Protein AF-A0A849M733-F1 (afdb_monomer)

Radius of gyration: 14.51 Å; Cα contacts (8 Å, |Δi|>4): 109; chains: 1; bounding box: 28×38×34 Å

Secondary structure (DSSP, 8-state):
--HHHHHHHHHHHHHHHHHHH-S-S-HHHHHHHHHHHHHHTT--EEEEEE--EEETTEEE--S-EEEEEETTTEEE----SSS--HHHHHHHHHHHHHH----

Mean predicted aligned error: 3.32 Å

Foldseek 3Di:
DPPVVVVVQLVVLLVVLCVVPPADDDQVVSLVSSVVSCVVVVKDKDAFQFQFDQDPNDGHRPRLTQGIQIPVADGDDTDRDPDDDVVVVVSVVVCCVRSVHDD

Structure (mmCIF, N/CA/C/O backbone):
data_AF-A0A849M733-F1
#
_entry.id   AF-A0A849M733-F1
#
loop_
_atom_site.group_PDB
_atom_site.id
_atom_site.type_symbol
_atom_site.label_atom_id
_atom_site.label_alt_id
_atom_site.label_comp_id
_atom_site.label_asym_id
_atom_site.label_entity_id
_atom_site.label_seq_id
_atom_site.pdbx_PDB_ins_code
_atom_site.Cartn_x
_atom_site.Cartn_y
_atom_site.Cartn_z
_atom_site.occupancy
_atom_site.B_iso_or_equiv
_atom_site.auth_seq_id
_atom_site.auth_comp_id
_atom_site.auth_asym_id
_atom_site.auth_atom_id
_atom_site.pdbx_PDB_model_num
ATOM 1 N N . MET A 1 1 ? -6.040 -18.787 8.367 1.00 62.97 1 MET A N 1
ATOM 2 C CA . MET A 1 1 ? -4.657 -18.569 7.899 1.00 62.97 1 MET A CA 1
ATOM 3 C C . MET A 1 1 ? -3.888 -17.944 9.048 1.00 62.97 1 MET A C 1
ATOM 5 O O . MET A 1 1 ? -4.448 -17.047 9.671 1.00 62.97 1 MET A O 1
ATOM 9 N N . HIS A 1 2 ? -2.700 -18.439 9.406 1.00 86.50 2 HIS A N 1
ATOM 10 C CA . HIS A 1 2 ? -1.893 -17.769 10.428 1.00 86.50 2 HIS A CA 1
ATOM 11 C C . HIS A 1 2 ? -1.338 -16.461 9.842 1.00 86.50 2 HIS A C 1
ATOM 13 O O . HIS A 1 2 ? -1.162 -16.362 8.627 1.00 86.50 2 HIS A O 1
ATOM 19 N N . ILE A 1 3 ? -1.061 -15.451 10.673 1.00 87.38 3 ILE A N 1
ATOM 20 C CA . ILE A 1 3 ? -0.614 -14.132 10.184 1.00 87.38 3 ILE A CA 1
ATOM 21 C C . ILE A 1 3 ? 0.665 -14.220 9.332 1.00 87.38 3 ILE A C 1
ATOM 23 O O . ILE A 1 3 ? 0.795 -13.504 8.344 1.00 87.38 3 ILE A O 1
ATOM 27 N N . ASN A 1 4 ? 1.552 -15.164 9.660 1.00 90.62 4 ASN A N 1
ATOM 28 C CA . ASN A 1 4 ? 2.787 -15.431 8.917 1.00 90.62 4 ASN A CA 1
ATOM 29 C C . ASN A 1 4 ? 2.533 -16.065 7.541 1.00 90.62 4 ASN A C 1
ATOM 31 O O . ASN A 1 4 ? 3.225 -15.748 6.579 1.00 90.62 4 ASN A O 1
ATOM 35 N N . ASP A 1 5 ? 1.530 -16.936 7.420 1.00 94.12 5 ASP A N 1
ATOM 36 C CA . ASP A 1 5 ? 1.185 -17.524 6.121 1.00 94.12 5 ASP A CA 1
ATOM 37 C C . ASP A 1 5 ? 0.563 -16.454 5.215 1.00 94.12 5 ASP A C 1
ATOM 39 O O . ASP A 1 5 ? 0.824 -16.397 4.010 1.00 94.12 5 ASP A O 1
ATOM 43 N N . LEU A 1 6 ? -0.265 -15.586 5.814 1.00 95.56 6 LEU A N 1
ATOM 44 C CA . LEU A 1 6 ? -0.895 -14.469 5.123 1.00 95.56 6 LEU A CA 1
ATOM 45 C C . LEU A 1 6 ? 0.157 -13.474 4.629 1.00 95.56 6 LEU A C 1
ATOM 47 O O . LEU A 1 6 ? 0.118 -13.101 3.459 1.00 95.56 6 LEU A O 1
ATOM 51 N N . SER A 1 7 ? 1.124 -13.094 5.470 1.00 95.50 7 SER A N 1
ATOM 52 C CA . SER A 1 7 ? 2.221 -12.211 5.060 1.00 95.50 7 SER A CA 1
ATOM 53 C C . SER A 1 7 ? 3.074 -12.829 3.951 1.00 95.50 7 SER A C 1
ATOM 55 O O . SER A 1 7 ? 3.371 -12.140 2.977 1.00 95.50 7 SER A O 1
ATOM 57 N N . GLY A 1 8 ? 3.370 -14.132 4.021 1.00 97.38 8 GLY A N 1
ATOM 58 C CA . GLY A 1 8 ? 4.039 -14.857 2.937 1.00 97.38 8 GLY A CA 1
ATOM 59 C C . GLY A 1 8 ? 3.280 -14.752 1.6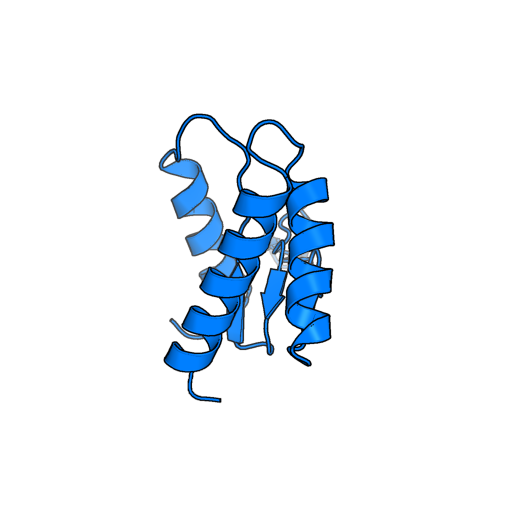12 1.00 97.38 8 GLY A C 1
ATOM 60 O O . GLY A 1 8 ? 3.843 -14.341 0.601 1.00 97.38 8 GLY A O 1
ATOM 61 N N . SER A 1 9 ? 1.966 -14.994 1.629 1.00 97.75 9 SER A N 1
ATOM 62 C CA . SER A 1 9 ? 1.130 -14.882 0.422 1.00 97.75 9 SER A CA 1
ATOM 63 C C . SER A 1 9 ? 1.066 -13.462 -0.146 1.00 97.75 9 SER A C 1
ATOM 65 O O . SER A 1 9 ? 0.968 -13.287 -1.364 1.00 97.75 9 SER A O 1
ATOM 67 N N . ILE A 1 10 ? 1.122 -12.441 0.713 1.00 98.12 10 ILE A N 1
ATOM 68 C CA . ILE A 1 10 ? 1.181 -11.035 0.296 1.00 98.12 10 ILE A CA 1
ATOM 69 C C . ILE A 1 10 ? 2.505 -10.740 -0.406 1.00 98.12 10 ILE A C 1
ATOM 71 O O . ILE A 1 10 ? 2.497 -10.175 -1.500 1.00 98.12 10 ILE A O 1
ATOM 75 N N . ILE A 1 11 ? 3.623 -11.161 0.188 1.00 98.12 11 ILE A N 1
ATOM 76 C CA . ILE A 1 11 ? 4.964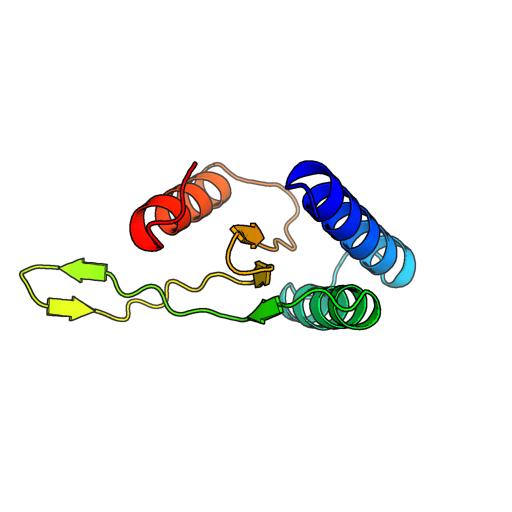 -10.971 -0.374 1.00 98.12 11 ILE A CA 1
ATOM 77 C C . ILE A 1 11 ? 5.081 -11.682 -1.724 1.00 98.12 11 ILE A C 1
ATOM 79 O O . ILE A 1 11 ? 5.507 -11.064 -2.698 1.00 98.12 11 ILE A O 1
ATOM 83 N N . ASP A 1 12 ? 4.625 -12.932 -1.823 1.00 98.31 12 ASP A N 1
ATOM 84 C CA . ASP A 1 12 ? 4.635 -13.692 -3.078 1.00 98.31 12 ASP A CA 1
ATOM 85 C C . ASP A 1 12 ? 3.803 -13.007 -4.171 1.00 98.31 12 ASP A C 1
ATOM 87 O O . ASP A 1 12 ? 4.193 -12.973 -5.342 1.00 98.31 12 ASP A O 1
ATOM 91 N N . SER A 1 13 ? 2.655 -12.434 -3.796 1.00 98.44 13 SER A N 1
ATOM 92 C CA . SER A 1 13 ? 1.798 -11.674 -4.713 1.00 98.44 13 SER A CA 1
ATOM 93 C C . SER A 1 13 ? 2.501 -10.408 -5.206 1.00 98.44 13 SER A C 1
ATOM 95 O O . SER A 1 13 ? 2.542 -10.159 -6.410 1.00 98.44 13 SER A O 1
ATOM 97 N N . ALA A 1 14 ? 3.106 -9.636 -4.301 1.00 98.19 14 ALA A N 1
ATOM 98 C CA . ALA A 1 14 ? 3.843 -8.421 -4.643 1.00 98.19 14 ALA A CA 1
ATOM 99 C C . ALA A 1 14 ? 5.067 -8.722 -5.522 1.00 98.19 14 ALA A C 1
ATOM 101 O O . ALA A 1 14 ? 5.302 -8.038 -6.520 1.00 98.19 14 ALA A O 1
ATOM 102 N N . PHE A 1 15 ? 5.802 -9.793 -5.212 1.00 98.12 15 PHE A N 1
ATOM 103 C CA . PHE A 1 15 ? 6.934 -10.241 -6.015 1.00 98.12 15 PHE A CA 1
ATOM 104 C C . PHE A 1 15 ? 6.499 -10.667 -7.419 1.00 98.12 15 PHE A C 1
ATOM 106 O O . PHE A 1 15 ? 7.153 -10.314 -8.400 1.00 98.12 15 PHE A O 1
ATOM 113 N N . HIS A 1 16 ? 5.373 -11.377 -7.546 1.00 98.50 16 HIS A N 1
ATOM 114 C CA . HIS A 1 16 ? 4.822 -11.747 -8.848 1.00 98.50 16 HIS A CA 1
ATOM 115 C C . HIS A 1 16 ? 4.463 -10.520 -9.699 1.00 98.50 16 HIS A C 1
ATOM 117 O O . HIS A 1 16 ? 4.811 -10.475 -10.882 1.00 98.50 16 HIS A O 1
ATOM 123 N N . VAL A 1 17 ? 3.820 -9.511 -9.098 1.00 98.44 17 VAL A N 1
ATOM 124 C CA . VAL A 1 17 ? 3.506 -8.240 -9.769 1.00 98.44 17 VAL A CA 1
ATOM 125 C C . VAL A 1 17 ? 4.787 -7.549 -10.235 1.00 98.44 17 VAL A C 1
ATOM 127 O O . VAL A 1 17 ? 4.905 -7.218 -11.414 1.00 98.44 17 VAL A O 1
ATOM 130 N N . HIS A 1 18 ? 5.775 -7.392 -9.349 1.00 97.56 18 HIS A N 1
ATOM 131 C CA . HIS A 1 18 ? 7.036 -6.734 -9.689 1.00 97.56 18 HIS A CA 1
ATOM 132 C C . HIS A 1 18 ? 7.806 -7.479 -10.787 1.00 97.56 18 HIS A C 1
ATOM 134 O O . HIS A 1 18 ? 8.273 -6.862 -11.739 1.00 97.56 18 HIS A O 1
ATOM 140 N N . LYS A 1 19 ? 7.884 -8.813 -10.711 1.00 98.25 19 LYS A N 1
ATOM 141 C CA . LYS A 1 19 ? 8.530 -9.644 -11.736 1.00 98.25 19 LYS A CA 1
ATOM 142 C C . LYS A 1 19 ? 7.860 -9.508 -13.107 1.00 98.25 19 LYS A C 1
ATOM 144 O O . LYS A 1 19 ? 8.538 -9.627 -14.122 1.00 98.25 19 LYS A O 1
ATOM 149 N N . SER A 1 20 ? 6.546 -9.294 -13.133 1.00 98.25 20 SER A N 1
ATOM 150 C CA . SER A 1 20 ? 5.772 -9.211 -14.375 1.00 98.25 20 SER A CA 1
ATOM 151 C C . SER A 1 20 ? 5.822 -7.824 -15.017 1.00 98.25 20 SER A C 1
ATOM 153 O O . SER A 1 20 ? 5.826 -7.729 -16.240 1.00 98.25 20 SER A O 1
ATOM 155 N N . LEU A 1 21 ? 5.842 -6.760 -14.211 1.00 97.81 21 LEU A N 1
ATOM 156 C CA . LEU A 1 21 ? 5.728 -5.378 -14.692 1.00 97.81 21 LEU A CA 1
ATOM 157 C C . LEU A 1 21 ? 7.052 -4.606 -14.698 1.00 97.81 21 LEU A C 1
ATOM 159 O O . LEU A 1 21 ? 7.190 -3.643 -15.449 1.00 97.81 21 LEU A O 1
ATOM 163 N N . GLY A 1 22 ? 8.019 -5.017 -13.878 1.00 96.94 22 GLY A N 1
ATOM 164 C CA . GLY A 1 22 ? 9.231 -4.246 -13.623 1.00 96.94 22 GLY A CA 1
ATOM 165 C C . GLY A 1 22 ? 8.972 -2.959 -12.821 1.00 96.94 22 GLY A C 1
ATOM 166 O O . GLY A 1 22 ? 7.848 -2.715 -12.382 1.00 96.94 22 GLY A O 1
ATOM 167 N N . PRO A 1 23 ? 10.023 -2.156 -12.570 1.00 95.81 23 PRO A N 1
ATOM 168 C CA . PRO A 1 23 ? 9.930 -0.865 -11.885 1.00 95.81 23 PRO A CA 1
ATOM 169 C C . PRO A 1 23 ? 9.448 0.272 -12.813 1.00 95.81 23 PRO A C 1
ATOM 171 O O . PRO A 1 23 ? 9.414 0.126 -14.031 1.00 95.81 23 PRO A O 1
ATOM 174 N N . GLY A 1 24 ? 9.152 1.447 -12.238 1.00 94.62 24 GLY A N 1
ATOM 175 C CA . GLY A 1 24 ? 8.899 2.695 -12.986 1.00 94.62 24 GLY A CA 1
ATOM 176 C C . GLY A 1 24 ? 7.428 3.082 -13.178 1.00 94.62 24 GLY A C 1
ATOM 177 O O . GLY A 1 24 ? 7.142 4.136 -13.742 1.00 94.62 24 GLY A O 1
ATOM 178 N N . LEU A 1 25 ? 6.492 2.262 -12.697 1.00 96.94 25 LEU A N 1
ATOM 179 C CA . LEU A 1 25 ? 5.057 2.548 -12.748 1.00 96.94 25 LEU A CA 1
ATOM 180 C C . LEU A 1 25 ? 4.577 3.361 -11.538 1.00 96.94 25 LEU A C 1
ATOM 182 O O . LEU A 1 25 ? 5.250 3.441 -10.508 1.00 96.94 25 LEU A O 1
ATOM 186 N N . LEU A 1 26 ? 3.383 3.942 -11.659 1.00 97.31 26 LEU A N 1
ATOM 187 C CA . LEU A 1 26 ? 2.710 4.633 -10.559 1.00 97.31 26 LEU A CA 1
ATOM 188 C C . LEU A 1 26 ? 2.295 3.644 -9.460 1.00 97.31 26 LEU A C 1
ATOM 190 O O . LEU A 1 26 ? 1.927 2.504 -9.751 1.00 97.31 26 LEU A O 1
ATOM 194 N N . GLU A 1 27 ? 2.267 4.105 -8.208 1.00 96.62 27 GLU A N 1
ATOM 195 C CA . GLU A 1 27 ? 1.801 3.320 -7.048 1.00 96.62 27 GLU A CA 1
ATOM 196 C C . GLU A 1 27 ? 0.413 2.715 -7.280 1.00 96.62 27 GLU A C 1
ATOM 198 O O . GLU A 1 27 ? 0.211 1.524 -7.052 1.00 96.62 27 GLU A O 1
ATOM 203 N N . SER A 1 28 ? -0.504 3.491 -7.863 1.00 97.12 28 SER A N 1
ATOM 204 C CA . SER A 1 28 ? -1.860 3.047 -8.208 1.00 97.12 28 SER A CA 1
ATOM 205 C C . SER A 1 28 ? -1.894 1.862 -9.180 1.00 97.12 28 SER A C 1
ATOM 207 O O . SER A 1 28 ? -2.824 1.056 -9.148 1.00 97.12 28 SER A O 1
ATOM 209 N N . THR A 1 29 ? -0.874 1.716 -10.032 1.00 97.88 29 THR A N 1
ATOM 210 C CA . THR A 1 29 ? -0.766 0.562 -10.933 1.00 97.88 29 THR A CA 1
ATOM 211 C C . THR A 1 29 ? -0.398 -0.692 -10.147 1.00 97.88 29 THR A C 1
ATOM 213 O O . THR A 1 29 ? -1.054 -1.724 -10.295 1.00 97.88 29 THR A O 1
ATOM 216 N N . TYR A 1 30 ? 0.593 -0.601 -9.256 1.00 98.31 30 TYR A N 1
ATOM 217 C CA . TYR A 1 30 ? 0.953 -1.720 -8.384 1.00 98.31 30 TYR A CA 1
ATOM 218 C C . TYR A 1 30 ? -0.176 -2.083 -7.418 1.00 98.31 30 TYR A C 1
ATOM 220 O O . TYR A 1 30 ? -0.404 -3.268 -7.193 1.00 98.31 30 TYR A O 1
ATOM 228 N N . GLU A 1 31 ? -0.921 -1.100 -6.906 1.00 98.38 31 GLU A N 1
ATOM 229 C CA . GLU A 1 31 ? -2.094 -1.319 -6.053 1.00 98.38 31 GLU A CA 1
ATOM 230 C C . GLU A 1 31 ? -3.155 -2.162 -6.760 1.00 98.38 31 GLU A C 1
ATOM 232 O O . GLU A 1 31 ? -3.583 -3.202 -6.246 1.00 98.38 31 GLU A O 1
ATOM 237 N N . ALA A 1 32 ? -3.550 -1.746 -7.967 1.00 98.25 32 ALA A N 1
ATOM 238 C CA . ALA A 1 32 ? -4.555 -2.447 -8.752 1.00 98.25 32 ALA A CA 1
ATOM 239 C C . ALA A 1 32 ? -4.128 -3.893 -9.056 1.00 98.25 32 ALA A C 1
ATOM 241 O O . ALA A 1 32 ? -4.921 -4.828 -8.900 1.00 98.25 32 ALA A O 1
ATOM 242 N N . CYS A 1 33 ? -2.863 -4.094 -9.436 1.00 98.44 33 CYS A N 1
ATOM 243 C CA . CYS A 1 33 ? -2.323 -5.417 -9.738 1.00 98.44 33 CYS A CA 1
ATOM 244 C C . CYS A 1 33 ? -2.191 -6.303 -8.493 1.00 98.44 33 CYS A C 1
ATOM 246 O O . CYS A 1 33 ? -2.558 -7.478 -8.539 1.00 98.44 33 CYS A O 1
ATOM 248 N N . LEU A 1 34 ? -1.718 -5.757 -7.369 1.00 98.62 34 LEU A N 1
ATOM 249 C CA . LEU A 1 34 ? -1.578 -6.508 -6.123 1.00 98.62 34 LEU A CA 1
ATOM 250 C C . LEU A 1 34 ? -2.943 -6.935 -5.580 1.00 98.62 34 LEU A C 1
ATOM 252 O O . LEU A 1 34 ? -3.109 -8.090 -5.186 1.00 98.62 34 LEU A O 1
ATOM 256 N N . LYS A 1 35 ? -3.949 -6.053 -5.630 1.00 98.50 35 LYS A N 1
ATOM 257 C CA . LYS A 1 35 ? -5.331 -6.422 -5.300 1.00 98.50 35 LYS A CA 1
ATOM 258 C C . LYS A 1 35 ? -5.805 -7.603 -6.139 1.00 98.50 35 LYS A C 1
ATOM 260 O O . LYS A 1 35 ? -6.346 -8.556 -5.583 1.00 98.50 35 LYS A O 1
ATOM 265 N N . TYR A 1 36 ? -5.612 -7.548 -7.455 1.00 98.50 36 TYR A N 1
ATOM 266 C CA . TYR A 1 36 ? -6.025 -8.625 -8.353 1.00 98.50 36 TYR A CA 1
ATOM 267 C C . TYR A 1 36 ? -5.343 -9.959 -8.002 1.00 98.50 36 TYR A C 1
ATOM 269 O O . TYR A 1 36 ? -6.007 -10.991 -7.890 1.00 98.50 36 TYR A O 1
ATOM 277 N N . GLU A 1 37 ? -4.034 -9.938 -7.748 1.00 98.50 37 GLU A N 1
ATOM 278 C CA . GLU A 1 37 ? -3.264 -11.126 -7.371 1.00 98.50 37 GLU A CA 1
ATOM 279 C C . GLU A 1 37 ? -3.698 -11.727 -6.026 1.00 98.50 37 GLU A C 1
ATOM 281 O O . GLU A 1 37 ? -3.804 -12.951 -5.891 1.00 98.50 37 GLU A O 1
ATOM 286 N N . LEU A 1 38 ? -4.013 -10.890 -5.041 1.00 98.38 38 LEU A N 1
ATOM 287 C CA . LEU A 1 38 ? -4.538 -11.334 -3.750 1.00 98.38 38 LEU A CA 1
ATOM 288 C C . LEU A 1 38 ? -5.961 -11.899 -3.879 1.00 98.38 38 LEU A C 1
ATOM 290 O O . LEU A 1 38 ? -6.268 -12.955 -3.322 1.00 98.38 38 LEU A O 1
ATOM 294 N N . GLN A 1 39 ? -6.820 -11.268 -4.683 1.00 97.81 39 GLN A N 1
ATOM 295 C CA . GLN A 1 39 ? -8.183 -11.748 -4.923 1.00 97.81 39 GLN A CA 1
ATOM 296 C C . GLN A 1 39 ? -8.210 -13.099 -5.647 1.00 97.81 39 GLN A C 1
ATOM 298 O O . GLN A 1 39 ? -9.022 -13.958 -5.299 1.00 97.81 39 GLN A O 1
ATOM 303 N N . LYS A 1 40 ? -7.288 -13.347 -6.588 1.00 97.94 40 LYS A N 1
ATOM 304 C CA . LYS A 1 40 ? -7.108 -14.674 -7.209 1.00 97.94 40 LYS A CA 1
ATOM 305 C C . LYS A 1 40 ? -6.794 -15.765 -6.187 1.00 97.94 40 LYS A C 1
ATOM 307 O O . LYS A 1 40 ? -7.227 -16.903 -6.350 1.00 97.94 40 LYS A O 1
ATOM 312 N N . ARG A 1 41 ? -6.087 -15.410 -5.113 1.00 96.56 41 ARG A N 1
ATOM 313 C CA . ARG A 1 41 ? -5.787 -16.288 -3.970 1.00 96.56 41 ARG A CA 1
ATOM 314 C C . ARG A 1 41 ? -6.931 -16.354 -2.948 1.00 96.56 41 ARG A C 1
ATOM 316 O O . ARG A 1 41 ? -6.768 -16.967 -1.900 1.00 96.56 41 ARG A O 1
ATOM 323 N N . LYS A 1 42 ? -8.094 -15.760 -3.256 1.00 97.38 42 LYS A N 1
ATOM 324 C CA . LYS A 1 42 ? -9.274 -15.644 -2.380 1.00 97.38 42 LYS A CA 1
ATOM 325 C C . LYS A 1 42 ? -8.991 -14.903 -1.068 1.00 97.38 42 LYS A C 1
ATOM 327 O O . LYS A 1 42 ? -9.688 -15.124 -0.085 1.00 97.38 42 LYS A O 1
ATOM 332 N N . ILE A 1 43 ? -7.992 -14.022 -1.070 1.00 97.81 43 ILE A N 1
ATOM 333 C CA . ILE A 1 43 ? -7.659 -13.166 0.066 1.00 97.81 43 ILE A CA 1
ATOM 334 C C . ILE A 1 43 ? -8.501 -11.891 -0.030 1.00 97.81 43 ILE A C 1
ATOM 336 O O . ILE A 1 43 ? -8.544 -11.230 -1.073 1.00 97.81 43 ILE A O 1
ATOM 340 N N . LYS A 1 44 ? -9.183 -11.533 1.059 1.00 97.62 44 LYS A N 1
ATOM 341 C CA . LYS A 1 44 ? -9.976 -10.309 1.151 1.00 97.62 44 LYS A CA 1
ATOM 342 C C . LYS A 1 44 ? -9.057 -9.093 1.239 1.00 97.62 44 LYS A C 1
ATOM 344 O O . LYS A 1 44 ? -8.230 -8.994 2.143 1.00 97.62 44 LYS A O 1
ATOM 349 N N . VAL A 1 45 ? -9.270 -8.130 0.345 1.00 97.94 45 VAL A N 1
ATOM 350 C CA . VAL A 1 45 ? -8.526 -6.865 0.302 1.00 97.94 45 VAL A CA 1
ATOM 351 C C . VAL A 1 45 ? -9.504 -5.705 0.205 1.00 97.94 45 VAL A C 1
ATOM 353 O O . VAL A 1 45 ? -10.371 -5.684 -0.672 1.00 97.94 45 VAL A O 1
ATOM 356 N N . LEU A 1 46 ? -9.351 -4.738 1.099 1.00 97.38 46 LEU A N 1
ATOM 357 C CA . LEU A 1 46 ? -9.997 -3.435 1.023 1.00 97.38 46 LEU A CA 1
ATOM 358 C C . LEU A 1 46 ? -8.959 -2.405 0.579 1.00 97.38 46 LEU A C 1
ATOM 360 O O . LEU A 1 46 ? -7.826 -2.467 1.046 1.00 97.38 46 LEU A O 1
ATOM 364 N N . LEU A 1 47 ? -9.345 -1.490 -0.311 1.00 97.31 47 LEU A N 1
ATOM 365 C CA . LEU A 1 47 ? -8.457 -0.436 -0.805 1.00 97.31 47 LEU A CA 1
ATOM 366 C C . LEU A 1 47 ? -8.825 0.928 -0.244 1.00 97.31 47 LEU A C 1
ATOM 368 O O . LEU A 1 47 ? -10.010 1.186 -0.013 1.00 97.31 47 LEU A O 1
ATOM 372 N N . GLN A 1 48 ? -7.821 1.797 -0.129 1.00 95.62 48 GLN A N 1
ATOM 373 C CA . GLN A 1 48 ? -7.975 3.239 0.079 1.00 95.62 48 GLN A CA 1
ATOM 374 C C . GLN A 1 48 ? -8.906 3.567 1.259 1.00 95.62 48 GLN A C 1
ATOM 376 O O . GLN A 1 48 ? -9.834 4.376 1.166 1.00 95.62 48 GLN A O 1
ATOM 381 N N . ILE A 1 49 ? -8.679 2.902 2.396 1.00 95.38 49 ILE A N 1
ATOM 382 C CA . ILE A 1 49 ? -9.542 3.018 3.575 1.00 95.38 49 ILE A CA 1
ATOM 383 C C . ILE A 1 49 ? -9.259 4.332 4.300 1.00 95.38 49 ILE A C 1
ATOM 385 O O . ILE A 1 49 ? -8.147 4.563 4.772 1.00 95.38 49 ILE A O 1
ATOM 389 N N . SER A 1 50 ? -10.286 5.183 4.401 1.00 94.06 50 SER A N 1
ATOM 390 C CA . SER A 1 50 ? -10.216 6.477 5.091 1.00 94.06 50 SER A CA 1
ATOM 391 C C . SER A 1 50 ? -9.933 6.323 6.584 1.00 94.06 50 SER A C 1
ATOM 393 O O . SER A 1 50 ? -10.632 5.597 7.294 1.00 94.06 50 SER A O 1
ATOM 395 N N . LEU A 1 51 ? -8.914 7.047 7.052 1.00 92.94 51 LEU A N 1
ATOM 396 C CA . LEU A 1 51 ? -8.552 7.183 8.457 1.00 92.94 51 LEU A CA 1
ATOM 397 C C . LEU A 1 51 ? -8.757 8.637 8.909 1.00 92.94 51 LEU A C 1
ATOM 399 O O . LEU A 1 51 ? -7.825 9.442 8.848 1.00 92.94 51 LEU A O 1
ATOM 403 N N . PRO A 1 52 ? -9.966 9.005 9.366 1.00 92.31 52 PRO A N 1
ATOM 404 C CA . PRO A 1 52 ? -10.204 10.341 9.889 1.00 92.31 52 PRO A CA 1
ATOM 405 C C . PRO A 1 52 ? -9.418 10.570 11.185 1.00 92.31 52 PRO A C 1
ATOM 407 O O . PRO A 1 52 ? -9.282 9.676 12.025 1.00 92.31 52 PRO A O 1
ATOM 410 N N . VAL 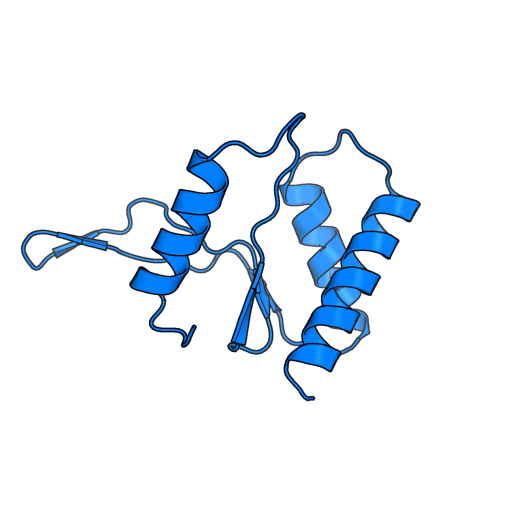A 1 53 ? -8.950 11.799 11.373 1.00 91.69 53 VAL A N 1
ATOM 411 C CA . VAL A 1 53 ? -8.279 12.243 12.598 1.00 91.69 53 VAL A CA 1
ATOM 412 C C . VAL A 1 53 ? -9.299 12.918 13.502 1.00 91.69 53 VAL A C 1
ATOM 414 O O . VAL A 1 53 ? -10.126 13.696 13.036 1.00 91.69 53 VAL A O 1
ATOM 417 N N . ASN A 1 54 ? -9.241 12.637 14.803 1.00 89.94 54 ASN A N 1
ATOM 418 C CA . ASN A 1 54 ? -9.988 13.421 15.781 1.00 89.94 54 ASN A CA 1
ATOM 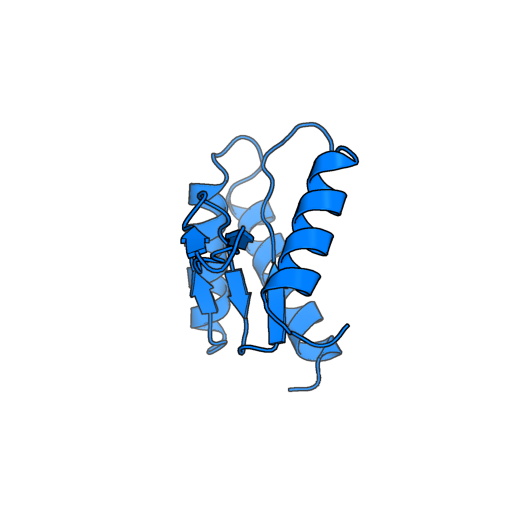419 C C . ASN A 1 54 ? -9.138 14.629 16.180 1.00 89.94 54 ASN A C 1
ATOM 421 O O . ASN A 1 54 ? -8.074 14.458 16.774 1.00 89.94 54 ASN A O 1
ATOM 425 N N . TYR A 1 55 ? -9.611 15.827 15.863 1.00 93.31 55 TYR A N 1
ATOM 426 C CA . TYR A 1 55 ? -8.981 17.086 16.237 1.00 93.31 55 TYR A CA 1
ATOM 427 C C . TYR A 1 55 ? -10.037 17.987 16.869 1.00 93.31 55 TYR A C 1
ATOM 429 O O . TYR A 1 55 ? -11.051 18.269 16.241 1.00 93.31 55 TYR A O 1
ATOM 437 N N . ASP A 1 56 ? -9.818 18.379 18.124 1.00 94.38 56 ASP A N 1
ATOM 438 C CA . ASP A 1 56 ? -10.741 19.230 18.889 1.00 94.38 56 ASP A CA 1
ATOM 439 C C . ASP A 1 56 ? -12.203 18.728 18.887 1.00 94.38 56 ASP A C 1
ATOM 441 O O . ASP A 1 56 ? -13.156 19.440 18.586 1.00 94.38 56 ASP A O 1
ATOM 445 N N . GLY A 1 57 ? -12.385 17.423 19.121 1.00 93.12 57 GLY A N 1
ATOM 446 C CA . GLY A 1 57 ? -13.704 16.776 19.099 1.00 93.12 57 GLY A CA 1
ATOM 447 C C . GLY A 1 57 ? -14.320 16.593 17.703 1.00 93.12 57 GLY A C 1
ATOM 448 O O . GLY A 1 57 ? -15.300 15.857 17.571 1.00 93.12 57 GLY A O 1
ATOM 449 N N . LEU A 1 58 ? -13.734 17.173 16.653 1.00 95.31 58 LEU A N 1
ATOM 450 C CA . LEU A 1 58 ? -14.176 17.017 15.272 1.00 95.31 58 LEU A CA 1
ATOM 451 C C . LEU A 1 58 ? -13.453 15.850 14.586 1.00 95.31 58 LEU A C 1
ATOM 453 O O . LEU A 1 58 ? -12.230 15.722 14.647 1.00 95.31 58 LEU A O 1
ATOM 457 N N . LYS A 1 59 ? -14.215 15.011 13.876 1.00 92.94 59 LYS A N 1
ATOM 458 C CA . LYS A 1 59 ? -13.660 14.023 12.942 1.00 92.94 59 LYS A CA 1
ATOM 459 C C . LYS A 1 59 ? -13.327 14.707 11.622 1.00 92.94 59 LYS A C 1
ATOM 461 O O . LYS A 1 59 ? -14.232 15.088 10.886 1.00 92.94 59 LYS A O 1
ATOM 466 N N . ILE A 1 60 ? -12.041 14.823 11.323 1.00 94.06 60 ILE A N 1
ATOM 467 C CA . ILE A 1 60 ? -11.530 15.449 10.107 1.00 94.06 60 ILE A CA 1
ATOM 468 C C . ILE A 1 60 ? -11.039 14.362 9.154 1.00 94.06 60 ILE A C 1
ATOM 470 O O . ILE A 1 60 ? -10.113 13.612 9.473 1.00 94.06 6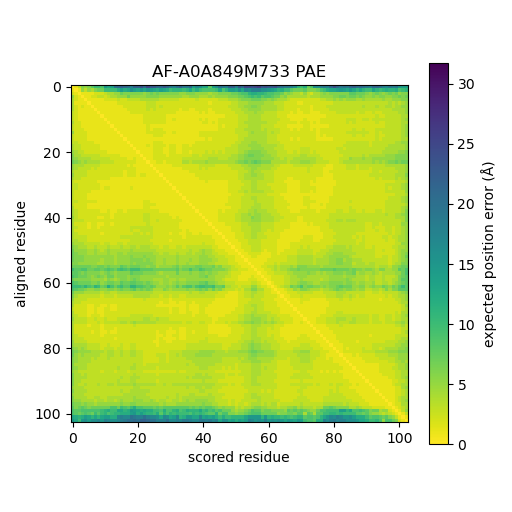0 ILE A O 1
ATOM 474 N N . ASP A 1 61 ? -11.629 14.299 7.961 1.00 91.50 61 ASP A N 1
ATOM 475 C CA . ASP A 1 61 ? -11.092 13.497 6.863 1.00 91.50 61 ASP A CA 1
ATOM 476 C C . ASP A 1 61 ? -9.954 14.263 6.168 1.00 91.50 61 ASP A C 1
ATOM 478 O O . ASP A 1 61 ? -10.157 14.972 5.187 1.00 91.50 61 ASP A O 1
ATOM 482 N N . ALA A 1 62 ? -8.749 14.158 6.733 1.00 87.81 62 ALA A N 1
ATOM 483 C CA . ALA A 1 62 ? -7.555 14.879 6.284 1.00 87.81 62 ALA A CA 1
ATOM 484 C C . ALA A 1 62 ? -6.756 14.137 5.192 1.00 87.81 62 ALA A C 1
ATOM 486 O O . ALA A 1 62 ? -5.580 14.425 4.985 1.00 87.81 62 ALA A O 1
ATOM 487 N N . GLY A 1 63 ? -7.365 13.156 4.517 1.00 86.12 63 GLY A N 1
ATOM 488 C CA . GLY A 1 63 ? -6.735 12.453 3.394 1.00 86.12 63 GLY A CA 1
ATOM 489 C C . GLY A 1 63 ? -5.816 11.286 3.766 1.00 86.12 63 GLY A C 1
ATOM 490 O O . GLY A 1 63 ? -5.209 10.699 2.878 1.00 86.12 63 GLY A O 1
ATOM 491 N N . TYR A 1 64 ? -5.735 10.882 5.038 1.00 91.38 64 TYR A N 1
ATOM 492 C CA . TYR A 1 64 ? -5.043 9.641 5.399 1.00 91.38 64 TYR A CA 1
ATOM 493 C C . TYR A 1 64 ? -5.813 8.431 4.862 1.00 91.38 64 TYR A C 1
ATOM 495 O O . TYR A 1 64 ? -7.003 8.256 5.157 1.00 91.38 64 TYR A O 1
ATOM 503 N N . ARG A 1 65 ? -5.138 7.606 4.062 1.00 94.25 65 ARG A N 1
ATOM 504 C CA . ARG A 1 65 ? -5.701 6.420 3.422 1.00 94.25 65 ARG A CA 1
ATOM 505 C C . ARG A 1 65 ? -4.754 5.252 3.628 1.00 94.25 65 ARG A C 1
ATOM 507 O O . ARG A 1 65 ? -3.574 5.376 3.352 1.00 94.25 65 ARG A O 1
ATOM 514 N N . ILE A 1 66 ? -5.277 4.139 4.126 1.00 95.25 66 ILE A N 1
ATOM 515 C CA . ILE A 1 66 ? -4.569 2.862 4.031 1.00 95.25 66 ILE A CA 1
ATOM 516 C C . ILE A 1 66 ? -4.707 2.386 2.590 1.00 95.25 66 ILE A C 1
ATOM 518 O O . ILE A 1 66 ? -5.845 2.173 2.158 1.00 95.25 66 ILE A O 1
ATOM 522 N N . ASP A 1 67 ? -3.590 2.172 1.896 1.00 96.44 67 ASP A N 1
ATOM 523 C CA . ASP A 1 67 ? -3.607 1.646 0.528 1.00 96.44 67 ASP A CA 1
ATOM 524 C C . ASP A 1 67 ? -4.325 0.296 0.477 1.00 96.44 67 ASP A C 1
ATOM 526 O O . ASP A 1 67 ? -5.353 0.165 -0.184 1.00 96.44 67 ASP A O 1
ATOM 530 N N . LEU A 1 68 ? -3.846 -0.697 1.237 1.00 97.50 68 LEU A N 1
ATOM 531 C CA . LEU A 1 68 ? -4.475 -2.014 1.342 1.00 97.50 68 LEU A CA 1
ATOM 532 C C . LEU A 1 68 ? -4.684 -2.422 2.804 1.00 97.50 68 LEU A C 1
ATOM 534 O O . LEU A 1 68 ? -3.745 -2.463 3.600 1.00 97.50 68 LEU A O 1
ATOM 538 N N . LEU A 1 69 ? -5.908 -2.835 3.132 1.00 96.25 69 LEU A N 1
ATOM 539 C CA . LEU A 1 69 ? -6.230 -3.564 4.358 1.00 96.25 69 LEU A CA 1
ATOM 540 C C . LEU A 1 69 ? -6.628 -5.001 4.009 1.00 96.25 69 LEU A C 1
ATOM 542 O O . LEU A 1 69 ? -7.677 -5.248 3.406 1.00 96.25 69 LEU A O 1
ATOM 546 N N . ILE A 1 70 ? -5.782 -5.950 4.400 1.00 96.75 70 ILE A N 1
ATOM 547 C CA . ILE A 1 70 ? -5.866 -7.359 4.017 1.00 96.75 70 ILE A CA 1
ATOM 548 C C . ILE A 1 70 ? -6.407 -8.181 5.185 1.00 96.75 70 ILE A C 1
ATOM 550 O O . ILE A 1 70 ? -5.890 -8.099 6.299 1.00 96.75 70 ILE A O 1
ATOM 554 N N . GLU A 1 71 ? -7.476 -8.943 4.934 1.00 95.50 71 GLU A N 1
ATOM 555 C CA . GLU A 1 71 ? -8.201 -9.766 5.922 1.00 95.50 71 GLU A CA 1
ATOM 556 C C . GLU A 1 71 ? -8.587 -9.022 7.214 1.00 95.50 71 GLU A C 1
ATOM 558 O O . GLU A 1 71 ? -8.762 -9.627 8.265 1.00 95.50 71 GLU A O 1
ATOM 563 N N . ASN A 1 72 ? -8.729 -7.693 7.154 1.00 92.38 72 ASN A N 1
ATOM 564 C CA . ASN A 1 72 ? -8.914 -6.829 8.326 1.00 92.38 72 ASN A CA 1
ATOM 565 C C . ASN A 1 72 ? -7.796 -6.980 9.390 1.00 92.38 72 ASN A C 1
ATOM 567 O O . ASN A 1 72 ? -8.032 -6.710 10.568 1.00 92.38 72 ASN A O 1
ATOM 571 N N . MET A 1 73 ? -6.601 -7.424 8.990 1.00 91.75 73 MET A N 1
ATOM 572 C CA . MET A 1 73 ? -5.491 -7.765 9.888 1.00 91.75 73 MET A CA 1
ATOM 573 C C . MET A 1 73 ? -4.174 -7.090 9.508 1.00 91.75 73 MET A C 1
ATOM 575 O O . MET A 1 73 ? -3.459 -6.640 10.396 1.00 91.75 73 MET A O 1
ATOM 579 N N . ILE A 1 74 ? -3.841 -7.022 8.215 1.00 94.31 74 ILE A N 1
ATOM 580 C CA . ILE A 1 74 ? -2.550 -6.506 7.742 1.00 94.31 74 ILE A CA 1
ATOM 581 C C . ILE A 1 74 ? -2.775 -5.236 6.926 1.00 94.31 74 ILE A C 1
ATOM 583 O O . ILE A 1 74 ? -3.539 -5.242 5.962 1.00 94.31 74 ILE A O 1
ATOM 587 N N . ILE A 1 75 ? -2.085 -4.163 7.308 1.00 94.94 75 ILE A N 1
ATOM 588 C CA . ILE A 1 75 ? -1.953 -2.949 6.500 1.00 94.94 75 ILE A CA 1
ATOM 589 C C . ILE A 1 75 ? -0.756 -3.127 5.568 1.00 94.94 75 ILE A C 1
ATOM 591 O O . ILE A 1 75 ? 0.327 -3.499 6.021 1.00 94.94 75 ILE A O 1
ATOM 595 N N . VAL A 1 76 ? -0.944 -2.834 4.285 1.00 96.06 76 VAL A N 1
ATOM 596 C CA . VAL A 1 76 ? 0.144 -2.717 3.312 1.00 96.06 76 VAL A CA 1
ATOM 597 C C . VAL A 1 76 ? 0.096 -1.317 2.722 1.00 96.06 76 VAL A C 1
ATOM 599 O O . VAL A 1 76 ? -0.940 -0.905 2.208 1.00 96.06 76 VAL A O 1
ATOM 602 N N . GLU A 1 77 ? 1.223 -0.618 2.817 1.00 96.00 77 GLU A N 1
ATOM 603 C CA . GLU A 1 77 ? 1.479 0.672 2.176 1.00 96.00 77 GLU A CA 1
ATOM 604 C C . GLU A 1 77 ? 2.375 0.429 0.963 1.00 96.00 77 GLU A C 1
ATOM 606 O O . GLU A 1 77 ? 3.416 -0.228 1.082 1.00 96.00 77 GLU A O 1
ATOM 611 N N . LEU A 1 78 ? 1.983 0.938 -0.200 1.00 95.81 78 LEU A N 1
ATOM 612 C CA . LEU A 1 78 ? 2.762 0.809 -1.423 1.00 95.81 78 LEU A CA 1
ATOM 613 C C . LEU A 1 78 ? 3.600 2.060 -1.637 1.00 95.81 78 LEU A C 1
ATOM 615 O O . LEU A 1 78 ? 3.154 3.174 -1.386 1.00 95.81 78 LEU A O 1
ATOM 619 N N . LYS A 1 79 ? 4.831 1.873 -2.125 1.00 95.69 79 LYS A N 1
ATOM 620 C CA . LYS A 1 79 ? 5.692 2.980 -2.543 1.00 95.69 79 LYS A CA 1
ATOM 621 C C . LYS A 1 79 ? 6.382 2.688 -3.868 1.00 95.69 79 LYS A C 1
ATOM 623 O O . LYS A 1 79 ? 6.982 1.627 -4.033 1.00 95.69 79 LYS A O 1
ATOM 628 N N . SER A 1 80 ? 6.331 3.650 -4.786 1.00 95.38 80 SER A N 1
ATOM 629 C CA . SER A 1 80 ? 7.083 3.644 -6.047 1.00 95.38 80 SER A CA 1
ATOM 630 C C . SER A 1 80 ? 8.051 4.820 -6.039 1.00 95.38 80 SER A C 1
ATOM 632 O O . SER A 1 80 ? 7.794 5.891 -6.586 1.00 95.38 80 SER A O 1
ATOM 634 N N . VAL A 1 81 ? 9.156 4.631 -5.322 1.00 95.44 81 VAL A N 1
ATOM 635 C CA . VAL A 1 81 ? 10.150 5.665 -5.020 1.00 95.44 81 VAL A CA 1
ATOM 636 C C . VAL A 1 81 ? 11.552 5.080 -5.142 1.00 95.44 81 VAL A C 1
ATOM 638 O O . VAL A 1 81 ? 11.746 3.881 -4.958 1.00 95.44 81 VAL A O 1
ATOM 641 N N . GLU A 1 82 ? 12.545 5.929 -5.402 1.00 94.19 82 GLU A N 1
ATOM 642 C CA . GLU A 1 82 ? 13.953 5.508 -5.460 1.00 94.19 82 GLU A CA 1
ATOM 643 C C . GLU A 1 82 ? 14.444 4.951 -4.114 1.00 94.19 82 GLU A C 1
ATOM 645 O O . GLU A 1 82 ? 15.213 3.993 -4.062 1.00 94.19 82 GLU A O 1
ATOM 650 N N . ARG A 1 83 ? 13.983 5.545 -3.007 1.00 95.88 83 ARG A N 1
ATOM 651 C CA . ARG A 1 83 ? 14.367 5.151 -1.652 1.00 95.88 83 ARG A CA 1
ATOM 652 C C . ARG A 1 83 ? 13.220 5.301 -0.670 1.00 95.88 83 ARG A C 1
ATOM 654 O O . ARG A 1 83 ? 12.465 6.272 -0.709 1.00 95.88 83 ARG A O 1
ATOM 661 N N . ILE A 1 84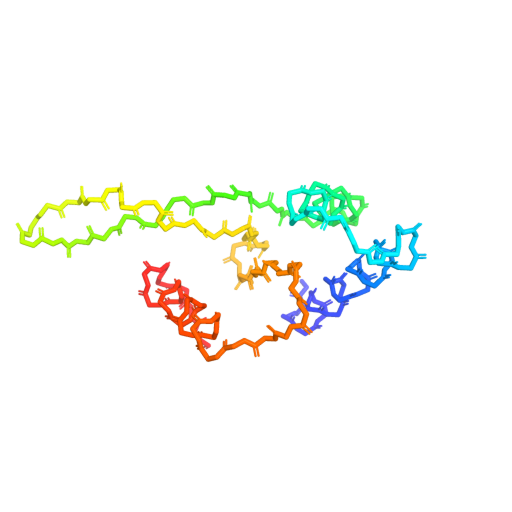 ? 13.157 4.379 0.283 1.00 96.38 84 ILE A N 1
ATOM 662 C CA . ILE A 1 84 ? 12.323 4.556 1.467 1.00 96.38 84 ILE A CA 1
ATOM 663 C C . ILE A 1 84 ? 12.958 5.633 2.353 1.00 96.38 84 ILE A C 1
ATOM 665 O O . ILE A 1 84 ? 14.168 5.642 2.596 1.00 96.38 84 ILE A O 1
ATOM 669 N N . MET A 1 85 ? 12.135 6.582 2.791 1.00 97.44 85 MET A N 1
ATOM 670 C CA . MET A 1 85 ? 12.518 7.660 3.695 1.00 97.44 85 MET A CA 1
ATOM 671 C C . MET A 1 85 ? 11.819 7.465 5.046 1.00 97.44 85 MET A C 1
ATOM 673 O O . ME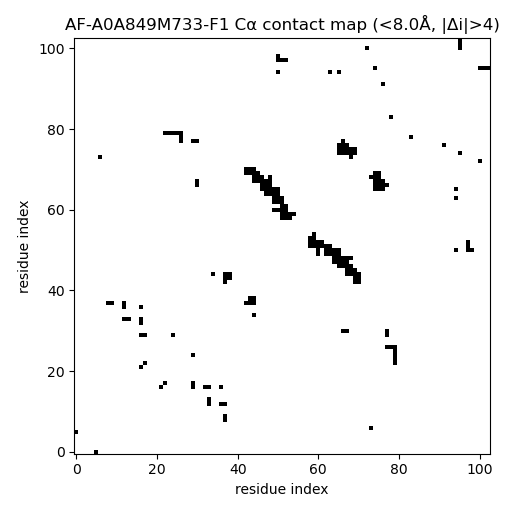T A 1 85 ? 10.716 6.917 5.067 1.00 97.44 85 MET A O 1
ATOM 677 N N . PRO A 1 86 ? 12.377 7.983 6.159 1.00 97.19 86 PRO A N 1
ATOM 678 C CA . PRO A 1 86 ? 11.766 7.852 7.489 1.00 97.19 86 PRO A CA 1
ATOM 679 C C . PRO A 1 86 ? 10.309 8.335 7.572 1.00 97.19 86 PRO A C 1
ATOM 681 O O . PRO A 1 86 ? 9.528 7.840 8.379 1.00 97.19 86 PRO A O 1
ATOM 684 N N . ILE A 1 87 ? 9.913 9.281 6.714 1.00 95.25 87 ILE A N 1
ATOM 685 C CA . ILE A 1 87 ? 8.526 9.756 6.638 1.00 95.25 87 ILE A CA 1
ATOM 686 C C . ILE A 1 87 ? 7.545 8.662 6.180 1.00 95.25 87 ILE A C 1
ATOM 688 O O . ILE A 1 87 ? 6.417 8.630 6.663 1.00 95.25 87 ILE A O 1
ATOM 692 N N . HIS A 1 88 ? 7.971 7.731 5.319 1.00 94.50 88 HIS A N 1
ATOM 693 C CA . HIS A 1 88 ? 7.133 6.608 4.881 1.00 94.50 88 HIS A CA 1
ATOM 694 C C . HIS A 1 88 ? 6.882 5.629 6.037 1.00 94.50 88 HIS A C 1
ATOM 696 O O . HIS A 1 88 ? 5.770 5.143 6.220 1.00 94.50 88 HIS A O 1
ATOM 702 N N . GLU A 1 89 ? 7.890 5.385 6.876 1.00 93.31 89 GLU A N 1
ATOM 703 C CA . GLU A 1 89 ? 7.737 4.560 8.079 1.00 93.31 89 GLU A CA 1
ATOM 704 C C . GLU A 1 89 ? 6.825 5.245 9.109 1.00 93.31 89 GLU A C 1
ATOM 706 O O . GLU A 1 89 ? 5.918 4.625 9.669 1.00 93.31 89 GLU A O 1
ATOM 711 N N . ALA A 1 90 ? 7.005 6.555 9.314 1.00 93.31 90 ALA A N 1
ATOM 712 C CA . ALA A 1 90 ? 6.161 7.348 10.206 1.00 93.31 90 ALA A CA 1
ATOM 713 C C . ALA A 1 90 ? 4.680 7.356 9.772 1.00 93.31 90 ALA A C 1
ATOM 715 O O . ALA A 1 90 ? 3.783 7.358 10.625 1.00 93.31 90 ALA A O 1
ATOM 716 N N . GLN A 1 91 ? 4.416 7.313 8.462 1.00 92.50 91 GLN A N 1
ATOM 717 C CA . GLN A 1 91 ? 3.073 7.199 7.893 1.00 92.50 91 GLN A CA 1
ATOM 718 C C . GLN A 1 91 ? 2.406 5.874 8.305 1.00 92.50 91 GLN A C 1
ATOM 720 O O . GLN A 1 91 ? 1.301 5.892 8.848 1.00 92.50 91 GLN A O 1
ATOM 725 N N . ILE A 1 92 ? 3.101 4.738 8.176 1.00 91.31 92 ILE A N 1
ATOM 726 C CA . ILE A 1 92 ? 2.580 3.421 8.591 1.00 91.31 92 ILE A CA 1
ATOM 727 C C . ILE A 1 92 ? 2.287 3.387 10.097 1.00 91.31 92 ILE A C 1
ATOM 729 O O . ILE A 1 92 ? 1.227 2.920 10.520 1.00 91.31 92 ILE A O 1
ATOM 733 N N . LEU A 1 93 ? 3.185 3.930 10.926 1.00 91.69 93 LEU A N 1
ATOM 734 C CA . LEU A 1 93 ? 2.964 4.012 12.375 1.00 91.69 93 LEU A CA 1
ATOM 735 C C . LEU A 1 93 ? 1.737 4.865 12.720 1.00 91.69 93 LEU A C 1
ATOM 73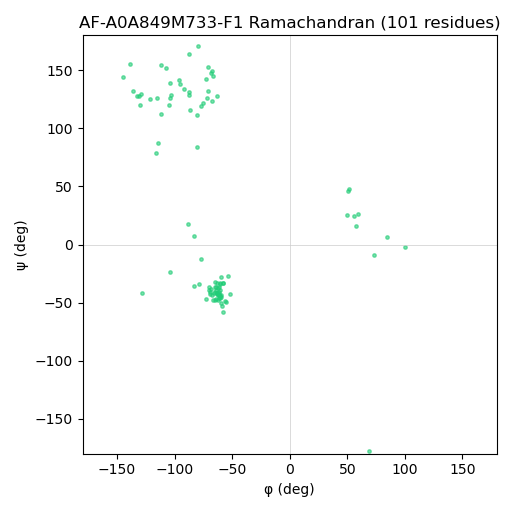7 O O . LEU A 1 93 ? 0.999 4.550 13.656 1.00 91.69 93 LEU A O 1
ATOM 741 N N . THR A 1 94 ? 1.500 5.934 11.961 1.00 91.06 94 THR A N 1
ATOM 742 C CA . THR A 1 94 ? 0.289 6.753 12.085 1.00 91.06 94 THR A CA 1
ATOM 743 C C . THR A 1 94 ? -0.954 5.933 11.750 1.00 91.06 94 THR A C 1
ATOM 745 O O . THR A 1 94 ? -1.930 5.974 12.500 1.00 91.06 94 THR A O 1
ATOM 748 N N . TYR A 1 95 ? -0.913 5.115 10.698 1.00 91.69 95 TYR A N 1
ATOM 749 C CA . TYR A 1 95 ? -2.035 4.254 10.318 1.00 91.69 95 TYR A CA 1
ATOM 750 C C . TYR A 1 95 ? -2.344 3.189 11.356 1.00 91.69 95 TYR A C 1
ATOM 752 O O . TYR A 1 95 ? -3.513 2.992 11.687 1.00 91.69 95 TYR A O 1
ATOM 760 N N . LEU A 1 96 ? -1.332 2.559 11.949 1.00 89.56 96 LEU A N 1
ATOM 761 C CA . LEU A 1 96 ? -1.537 1.617 13.052 1.00 89.56 96 LEU A CA 1
ATOM 762 C C . LEU A 1 96 ? -2.212 2.298 14.251 1.00 89.56 96 LEU A C 1
ATOM 764 O O . LEU A 1 96 ? -3.210 1.796 14.767 1.00 89.56 96 LEU A O 1
ATOM 768 N N . LYS A 1 97 ? -1.744 3.493 14.637 1.00 88.19 97 LYS A N 1
ATOM 769 C CA . LYS A 1 97 ? -2.342 4.271 15.737 1.00 88.19 97 LYS A CA 1
ATOM 770 C C . LYS A 1 97 ? -3.800 4.657 15.462 1.00 88.19 97 LYS A C 1
ATOM 772 O O . LYS A 1 97 ? -4.631 4.564 16.363 1.00 88.19 97 LYS A O 1
ATOM 777 N N . LEU A 1 98 ? -4.116 5.090 14.240 1.00 86.81 98 LEU A N 1
ATOM 778 C CA . LEU A 1 98 ? -5.459 5.554 13.871 1.00 86.81 98 LEU A CA 1
ATOM 779 C C . LEU A 1 98 ? -6.445 4.405 13.601 1.00 86.81 98 LEU A C 1
ATOM 781 O O . LEU A 1 98 ? -7.629 4.532 13.910 1.00 86.81 98 LEU A O 1
ATOM 785 N N . SER A 1 99 ? -5.977 3.280 13.053 1.00 82.56 99 SER A N 1
ATOM 786 C CA . SER A 1 99 ? -6.823 2.141 12.656 1.00 82.56 99 SER A CA 1
ATOM 787 C C . SER A 1 99 ? -7.282 1.260 13.820 1.00 82.56 99 SER A C 1
ATOM 789 O O . SER A 1 99 ? -8.177 0.436 13.638 1.00 82.56 99 SER A O 1
ATOM 791 N N . LYS A 1 100 ? -6.699 1.428 15.019 1.00 79.94 100 LYS A N 1
ATOM 792 C CA . LYS A 1 100 ? -6.927 0.576 16.205 1.00 79.94 100 LYS A CA 1
ATOM 793 C C . LYS A 1 100 ? -6.623 -0.912 15.973 1.00 79.94 100 LYS A C 1
ATOM 795 O O . LYS A 1 100 ? -7.059 -1.753 16.763 1.00 79.94 100 LYS A O 1
ATOM 800 N N . LEU A 1 101 ? -5.902 -1.249 14.904 1.00 77.31 101 LEU A N 1
ATOM 801 C CA . LEU A 1 101 ? -5.394 -2.599 14.697 1.00 77.31 101 LEU A CA 1
ATOM 802 C C . LEU A 1 101 ? -4.307 -2.892 15.735 1.00 77.31 101 LEU A C 1
ATOM 804 O O . LEU A 1 101 ? -3.610 -1.991 16.204 1.00 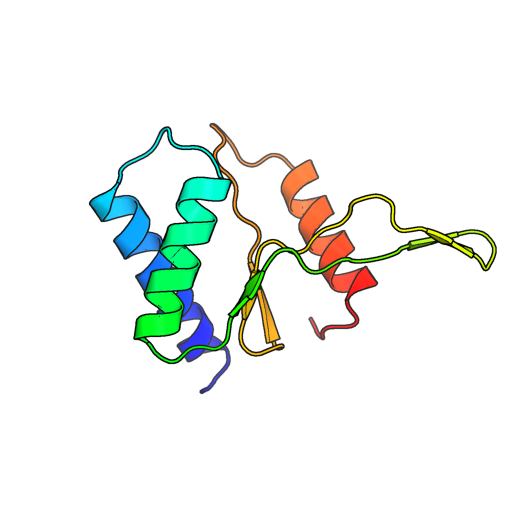77.31 101 LEU A O 1
ATOM 808 N N . LYS A 1 102 ? -4.208 -4.158 16.141 1.00 66.56 102 LYS A N 1
ATOM 809 C CA . LYS A 1 102 ? -3.174 -4.593 17.082 1.00 66.56 102 LYS A CA 1
ATOM 810 C C . LYS A 1 102 ? -1.816 -4.610 16.378 1.00 66.56 102 LYS A C 1
ATOM 812 O O . LYS A 1 102 ? -1.750 -4.978 15.207 1.00 66.56 102 LYS A O 1
ATOM 817 N N . VAL A 1 103 ? -0.782 -4.210 17.117 1.00 59.00 103 VAL A N 1
ATOM 818 C CA . VAL A 1 103 ? 0.631 -4.397 16.753 1.00 59.00 103 VAL A CA 1
ATOM 819 C C . VAL A 1 103 ? 1.010 -5.856 16.961 1.00 59.00 103 VAL A C 1
ATOM 821 O O . VAL A 1 103 ? 0.559 -6.419 17.988 1.00 59.00 103 VAL A O 1
#

Nearest PDB structures (foldseek):
  3iu7-assembly1_A  TM=6.172E-01  e=1.610E+00  Mycobacterium tuberculosis
  4a6v-assembly1_A  TM=4.151E-01  e=8.795E-01  Escherichia coli BL21(DE3)
  5giu-assembly1_A-2  TM=3.057E-01  e=2.947E+00  Deinococcus radiodurans R1 = ATCC 13939 = DSM 20539

pLDDT: mean 93.79, std 6.7, range [59.0, 98.62]

Sequence (103 aa):
MHINDLSGSIIDSAFHVHKSLGPGLLESTYEACLKYELQKRKIKVLLQISLPVNYDGLKIDAGYRIDLLIENMIIVELKSVERIMPIHEAQILTYLKLSKLKV

Solvent-accessible surface area (backbone atoms only — not comparable to full-atom values): 6304 Å² total; per-residue (Å²): 129,57,72,67,58,51,51,49,54,49,51,53,33,47,49,50,49,42,74,72,67,55,85,92,61,58,47,70,56,53,51,56,48,37,51,50,49,36,46,76,72,72,43,56,71,46,65,60,44,78,49,59,44,80,53,96,91,40,80,39,80,79,76,46,55,43,49,30,37,34,73,87,73,45,80,47,80,80,80,69,66,98,65,93,49,74,66,60,56,52,48,53,54,47,47,43,67,70,68,71,58,81,132